Protein AF-A0A9D6YRS5-F1 (afdb_monomer_lite)

Sequence (50 aa):
MRRLLLLRHGKADRHSAGGDRQRPLTRRGMEDARRRGEYLRDANIVPGLA

pLDDT: mean 93.32, std 7.05, range [58.06, 98.5]

Structure (mmCIF, N/CA/C/O backbone):
data_AF-A0A9D6YRS5-F1
#
_entry.id   AF-A0A9D6YRS5-F1
#
loop_
_atom_site.group_PDB
_atom_site.id
_atom_site.type_symbol
_atom_site.label_atom_id
_atom_site.label_alt_id
_atom_site.label_comp_id
_atom_site.label_asym_id
_atom_site.label_entity_id
_atom_site.label_seq_id
_atom_site.pdbx_PDB_ins_code
_atom_site.Cartn_x
_atom_site.Cartn_y
_atom_site.Cartn_z
_atom_site.occupancy
_atom_site.B_iso_or_equiv
_atom_site.auth_seq_id
_atom_site.auth_comp_id
_atom_site.auth_asym_id
_atom_site.auth_atom_id
_atom_site.pdbx_PDB_model_num
ATOM 1 N N . MET A 1 1 ? -12.768 -5.914 20.287 1.00 84.00 1 MET A N 1
ATOM 2 C CA . MET A 1 1 ? -12.679 -6.744 19.061 1.00 84.00 1 MET A CA 1
ATOM 3 C C . MET A 1 1 ? -11.430 -6.352 18.288 1.00 84.00 1 MET A C 1
ATOM 5 O O . MET A 1 1 ? -11.220 -5.160 18.103 1.00 84.00 1 MET A O 1
ATOM 9 N N . ARG A 1 2 ? -1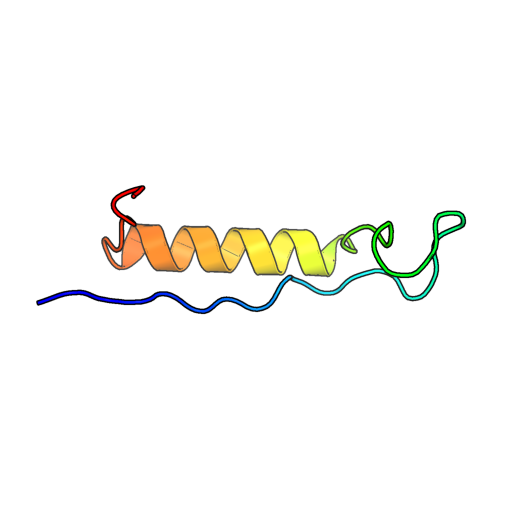0.587 -7.308 17.879 1.00 86.81 2 ARG A N 1
ATOM 10 C CA . ARG A 1 2 ? -9.376 -7.031 17.081 1.00 86.81 2 ARG A CA 1
ATOM 11 C C . ARG A 1 2 ? -9.696 -7.178 15.591 1.00 86.81 2 ARG A C 1
ATOM 13 O O . ARG A 1 2 ? -10.441 -8.080 15.221 1.00 86.81 2 ARG A O 1
ATOM 20 N N . ARG A 1 3 ? -9.152 -6.295 14.753 1.00 89.38 3 ARG A N 1
ATOM 21 C CA . ARG A 1 3 ? -9.304 -6.324 13.289 1.00 89.38 3 ARG A CA 1
ATOM 22 C C . ARG A 1 3 ? -7.928 -6.521 12.657 1.00 89.38 3 ARG A C 1
ATOM 24 O O . ARG A 1 3 ? -6.987 -5.846 13.058 1.00 89.38 3 ARG A O 1
ATOM 31 N N . LEU A 1 4 ? -7.828 -7.418 11.678 1.00 91.88 4 LEU A N 1
ATOM 32 C CA . LEU A 1 4 ? -6.617 -7.646 10.887 1.00 91.88 4 LEU A CA 1
ATOM 33 C C . LEU A 1 4 ? -6.824 -7.098 9.472 1.00 91.88 4 LEU A C 1
ATOM 35 O O . LEU A 1 4 ? -7.822 -7.409 8.826 1.00 91.88 4 LEU A O 1
ATOM 39 N N . LEU A 1 5 ? -5.880 -6.289 8.999 1.00 91.88 5 LEU A N 1
ATOM 40 C CA . LEU A 1 5 ? -5.857 -5.757 7.639 1.00 91.88 5 LEU A CA 1
ATOM 41 C C . LEU A 1 5 ? -4.839 -6.552 6.821 1.00 91.88 5 LEU A C 1
ATOM 43 O O . LEU A 1 5 ? -3.653 -6.541 7.136 1.00 91.88 5 LEU A O 1
ATOM 47 N N . LEU A 1 6 ? -5.299 -7.232 5.770 1.00 93.88 6 LEU A N 1
ATOM 48 C CA . LEU A 1 6 ? -4.438 -7.936 4.821 1.00 93.88 6 LEU A CA 1
ATOM 49 C C . LEU A 1 6 ? -4.426 -7.172 3.500 1.00 93.88 6 LEU A C 1
ATOM 51 O O . LEU A 1 6 ? -5.475 -6.925 2.907 1.00 93.88 6 LEU A O 1
ATOM 55 N N . LEU A 1 7 ? -3.236 -6.799 3.038 1.00 93.88 7 LEU A N 1
ATOM 56 C CA . LEU A 1 7 ? -3.045 -6.038 1.808 1.00 93.88 7 LEU A CA 1
ATOM 57 C C . LEU A 1 7 ? -2.046 -6.764 0.912 1.00 93.88 7 LEU A C 1
ATOM 59 O O . LEU A 1 7 ? -1.000 -7.224 1.367 1.00 93.88 7 LEU A O 1
ATOM 63 N N . ARG A 1 8 ? -2.348 -6.827 -0.386 1.00 95.50 8 ARG A N 1
ATOM 64 C CA . ARG A 1 8 ? -1.372 -7.221 -1.405 1.00 95.50 8 ARG A CA 1
ATOM 65 C C . ARG A 1 8 ? -0.608 -5.979 -1.859 1.00 95.50 8 ARG A C 1
ATOM 67 O O . ARG A 1 8 ? -1.217 -4.929 -2.061 1.00 95.50 8 ARG A O 1
ATOM 74 N N . HIS A 1 9 ? 0.700 -6.112 -2.070 1.00 95.38 9 HIS A N 1
ATOM 75 C CA . HIS A 1 9 ? 1.497 -5.061 -2.701 1.00 95.38 9 HIS A CA 1
ATOM 76 C C . HIS A 1 9 ? 0.956 -4.705 -4.102 1.00 95.38 9 HIS A C 1
ATOM 78 O O . HIS A 1 9 ? 0.317 -5.521 -4.775 1.00 95.38 9 HIS A O 1
ATOM 84 N N . GLY A 1 10 ? 1.227 -3.478 -4.553 1.00 96.75 10 GLY A N 1
ATOM 85 C CA . GLY A 1 10 ? 0.898 -3.042 -5.911 1.00 96.75 10 GLY A CA 1
ATOM 86 C C . GLY A 1 10 ? 1.683 -3.813 -6.976 1.00 96.75 10 GLY A C 1
ATOM 87 O O . GLY A 1 10 ? 2.595 -4.579 -6.673 1.00 96.75 10 GLY A O 1
ATOM 88 N N . LYS A 1 11 ? 1.368 -3.613 -8.257 1.00 97.88 11 LYS A N 1
ATOM 89 C CA . LYS A 1 11 ? 2.109 -4.266 -9.347 1.00 97.88 11 LYS A CA 1
ATOM 90 C C . LYS A 1 11 ? 3.616 -3.964 -9.273 1.00 97.88 11 LYS A C 1
ATOM 92 O O . LYS A 1 11 ? 4.016 -2.814 -9.457 1.00 97.88 11 LYS A O 1
ATOM 97 N N . ALA A 1 12 ? 4.423 -5.005 -9.084 1.00 97.69 12 ALA A N 1
ATOM 98 C CA . ALA A 1 12 ? 5.880 -4.947 -9.165 1.00 97.69 12 ALA A CA 1
ATOM 99 C C . ALA A 1 12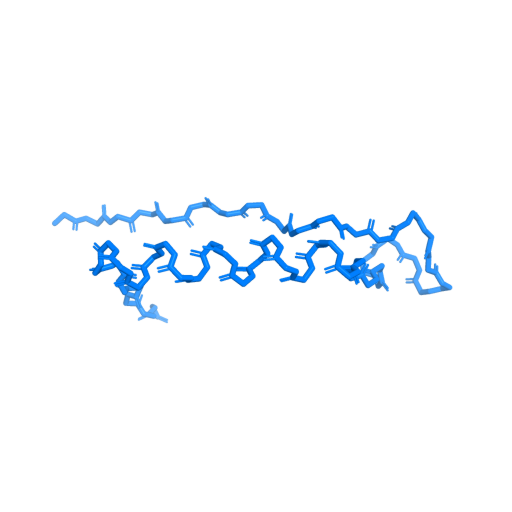 ? 6.374 -5.157 -10.603 1.00 97.69 12 ALA A C 1
ATOM 101 O O . ALA A 1 12 ? 5.666 -5.745 -11.431 1.00 97.69 12 ALA A O 1
ATOM 102 N N . ASP A 1 13 ? 7.574 -4.663 -10.893 1.00 97.06 13 ASP A N 1
ATOM 103 C CA . ASP A 1 13 ? 8.276 -4.973 -12.133 1.00 97.06 13 ASP A CA 1
ATOM 104 C C . ASP A 1 13 ? 8.565 -6.468 -12.253 1.00 97.06 13 ASP A C 1
ATOM 106 O O . ASP A 1 13 ? 8.584 -7.206 -11.267 1.00 97.06 13 ASP A O 1
ATOM 110 N N . ARG A 1 14 ? 8.761 -6.946 -13.486 1.00 93.00 14 ARG A N 1
ATOM 111 C CA . ARG A 1 14 ? 8.982 -8.379 -13.730 1.00 93.00 14 ARG A CA 1
ATOM 112 C C . ARG A 1 14 ? 10.372 -8.827 -13.267 1.00 93.00 14 ARG A C 1
ATOM 114 O O . ARG A 1 14 ? 10.495 -9.934 -12.747 1.00 93.00 14 ARG A O 1
ATOM 121 N N . HIS A 1 15 ? 11.380 -7.969 -13.418 1.00 92.00 15 HIS A N 1
ATOM 122 C CA . HIS A 1 15 ? 12.783 -8.278 -13.148 1.00 92.00 15 HIS A CA 1
ATOM 123 C C . HIS A 1 15 ? 13.457 -7.163 -12.346 1.00 92.00 15 HIS A C 1
ATOM 125 O O . HIS A 1 15 ? 13.098 -5.995 -12.462 1.00 92.00 15 HIS A O 1
ATOM 131 N N . SER A 1 16 ? 14.446 -7.541 -11.541 1.00 92.69 16 SER A N 1
ATOM 132 C CA . SER A 1 16 ? 15.371 -6.639 -10.856 1.00 92.69 16 SER A CA 1
ATOM 133 C C . SER A 1 16 ? 16.719 -7.339 -10.739 1.00 92.69 16 SER A C 1
ATOM 135 O O . SER A 1 16 ? 16.759 -8.554 -10.532 1.00 92.69 16 SER A O 1
ATOM 137 N N . ALA A 1 17 ? 17.813 -6.583 -10.861 1.00 89.62 17 ALA A N 1
ATOM 138 C CA . ALA A 1 17 ? 19.169 -7.111 -10.704 1.00 89.62 17 ALA A CA 1
ATOM 139 C C . ALA A 1 17 ? 19.392 -7.727 -9.310 1.00 89.62 17 ALA A C 1
ATOM 141 O O . ALA A 1 17 ? 20.149 -8.680 -9.165 1.00 89.62 17 ALA A O 1
ATOM 142 N N . GLY A 1 18 ? 18.679 -7.230 -8.295 1.00 91.94 18 GLY A N 1
ATOM 143 C CA . GLY A 1 18 ? 18.740 -7.727 -6.920 1.00 91.94 18 GLY A CA 1
ATOM 144 C C . GLY A 1 18 ? 17.805 -8.902 -6.607 1.00 91.94 18 GLY A C 1
ATOM 145 O O . GLY A 1 18 ? 17.615 -9.244 -5.439 1.00 91.94 18 GLY A O 1
ATOM 146 N N . GLY A 1 19 ? 17.182 -9.502 -7.626 1.00 92.38 19 GLY A N 1
ATOM 147 C CA . GLY A 1 19 ? 16.253 -10.621 -7.472 1.00 92.38 19 GLY A CA 1
ATOM 148 C C . GLY A 1 19 ? 14.836 -10.216 -7.049 1.00 92.38 19 GLY A C 1
ATOM 149 O O . GLY A 1 19 ? 14.468 -9.041 -7.026 1.00 92.38 19 GLY A O 1
ATOM 150 N N . ASP A 1 20 ? 14.015 -11.221 -6.729 1.00 92.50 20 ASP A N 1
ATOM 151 C CA . ASP A 1 20 ? 12.555 -11.089 -6.586 1.00 92.50 20 ASP A CA 1
ATOM 152 C C . ASP A 1 20 ? 12.117 -10.042 -5.548 1.00 92.50 20 ASP A C 1
ATOM 154 O O . ASP A 1 20 ? 11.222 -9.237 -5.818 1.00 92.50 20 ASP A O 1
ATOM 158 N N . ARG A 1 21 ? 12.797 -10.012 -4.392 1.00 92.44 21 ARG A N 1
ATOM 159 C CA . ARG A 1 21 ? 12.493 -9.098 -3.276 1.00 92.44 21 ARG A CA 1
ATOM 160 C C . ARG A 1 21 ? 12.830 -7.642 -3.575 1.00 92.44 21 ARG A C 1
ATOM 162 O O . ARG A 1 21 ? 12.273 -6.755 -2.943 1.00 92.44 21 ARG A O 1
ATOM 169 N N . GLN A 1 22 ? 13.745 -7.404 -4.509 1.00 95.31 22 GLN A N 1
ATOM 170 C CA . GLN A 1 22 ? 14.193 -6.064 -4.880 1.00 95.31 22 GLN A CA 1
ATOM 171 C C . GLN A 1 22 ? 13.486 -5.555 -6.141 1.00 95.31 22 GLN A C 1
ATOM 173 O O . GLN A 1 22 ? 13.942 -4.592 -6.758 1.00 95.31 22 GLN A O 1
ATOM 178 N N . ARG A 1 23 ? 12.400 -6.208 -6.577 1.00 96.75 23 ARG A N 1
ATOM 179 C CA . ARG A 1 23 ? 11.594 -5.717 -7.698 1.00 96.75 23 ARG A CA 1
ATOM 180 C C . ARG A 1 23 ? 10.852 -4.457 -7.261 1.00 96.75 23 ARG A C 1
ATOM 182 O O . ARG A 1 23 ? 10.033 -4.539 -6.342 1.00 96.75 23 ARG A O 1
ATOM 189 N N . PRO A 1 24 ? 11.119 -3.301 -7.890 1.00 96.75 24 PRO A N 1
ATOM 190 C CA . PRO A 1 24 ? 10.415 -2.081 -7.544 1.00 96.75 24 PRO A CA 1
ATOM 191 C C . PRO A 1 24 ? 8.938 -2.199 -7.926 1.00 96.75 24 PRO A C 1
ATOM 193 O O . PRO A 1 24 ? 8.541 -3.007 -8.773 1.00 96.75 24 PRO A O 1
ATOM 196 N N . LEU A 1 25 ? 8.104 -1.366 -7.309 1.00 97.62 25 LEU A N 1
ATOM 197 C CA . LEU A 1 25 ? 6.752 -1.161 -7.802 1.00 97.62 25 LEU A CA 1
ATOM 198 C C . LEU A 1 25 ? 6.806 -0.409 -9.132 1.00 97.62 25 LEU A C 1
ATOM 200 O O . LEU A 1 25 ? 7.474 0.614 -9.260 1.00 97.62 25 LEU A O 1
ATOM 204 N N . THR A 1 26 ? 6.030 -0.881 -10.103 1.00 97.88 26 THR A N 1
ATOM 205 C CA . THR A 1 26 ? 5.756 -0.105 -11.317 1.00 97.88 26 THR A CA 1
ATOM 206 C C . THR A 1 26 ? 5.026 1.187 -10.948 1.00 97.88 26 THR A C 1
ATOM 208 O O . THR A 1 26 ? 4.350 1.246 -9.917 1.00 97.88 26 THR A O 1
ATOM 211 N N . ARG A 1 27 ? 5.027 2.193 -11.834 1.00 98.06 27 ARG A N 1
ATOM 212 C CA . ARG A 1 27 ? 4.203 3.407 -11.655 1.00 98.06 27 ARG A CA 1
ATOM 213 C C . ARG A 1 27 ? 2.741 3.076 -11.322 1.00 98.06 27 ARG A C 1
ATOM 215 O O . ARG A 1 27 ? 2.180 3.621 -10.378 1.00 98.06 27 ARG A O 1
ATOM 222 N N . ARG A 1 28 ? 2.148 2.110 -12.037 1.00 98.12 28 ARG A N 1
ATOM 223 C CA . ARG A 1 28 ? 0.789 1.618 -11.755 1.00 98.12 28 ARG A CA 1
ATOM 224 C C . ARG A 1 28 ? 0.674 1.014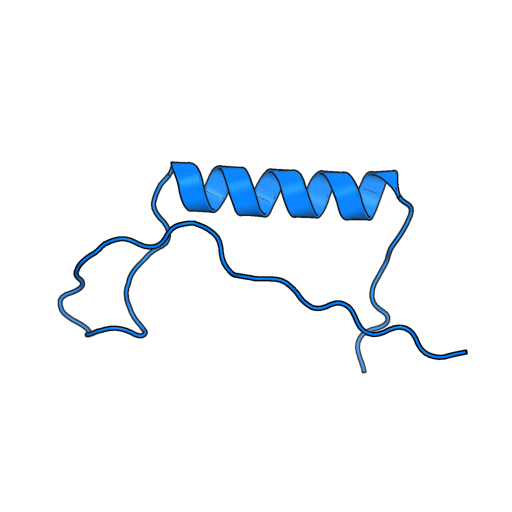 -10.353 1.00 98.12 28 ARG A C 1
ATOM 226 O O . ARG A 1 28 ? -0.311 1.264 -9.671 1.00 98.12 28 ARG A O 1
ATOM 233 N N . GLY A 1 29 ? 1.663 0.231 -9.925 1.00 98.44 29 GLY A N 1
ATOM 234 C CA . GLY A 1 29 ? 1.695 -0.352 -8.585 1.00 98.44 29 GLY A CA 1
ATOM 235 C C . GLY A 1 29 ? 1.763 0.697 -7.477 1.00 98.44 29 GLY A C 1
ATOM 236 O O . GLY A 1 29 ? 1.083 0.545 -6.465 1.00 98.44 29 GLY A O 1
ATOM 237 N N . MET A 1 30 ? 2.514 1.779 -7.693 1.00 98.44 30 MET A N 1
ATOM 238 C CA . MET A 1 30 ? 2.551 2.927 -6.781 1.00 98.44 30 MET A CA 1
ATOM 239 C C . MET A 1 30 ? 1.190 3.627 -6.698 1.00 98.44 30 MET A C 1
ATOM 241 O O . MET A 1 30 ? 0.699 3.908 -5.607 1.00 98.44 30 MET A O 1
ATOM 245 N N . GLU A 1 31 ? 0.536 3.859 -7.838 1.00 98.50 31 GLU A N 1
ATOM 246 C CA . GLU A 1 31 ? -0.811 4.441 -7.876 1.00 98.50 31 GLU A CA 1
ATOM 247 C C . GLU A 1 31 ? -1.866 3.535 -7.219 1.00 98.50 31 GLU A C 1
ATOM 249 O O . GLU A 1 31 ? -2.742 4.030 -6.511 1.00 98.50 31 GLU A O 1
ATOM 254 N N . ASP A 1 32 ? -1.779 2.216 -7.424 1.00 98.19 32 ASP A N 1
ATOM 255 C CA . ASP A 1 32 ? -2.637 1.228 -6.763 1.00 98.19 32 ASP A CA 1
ATOM 256 C C . ASP A 1 32 ? -2.476 1.302 -5.238 1.00 98.19 32 ASP A C 1
ATOM 258 O O . ASP A 1 32 ? -3.473 1.369 -4.519 1.00 98.19 32 ASP A O 1
ATOM 262 N N . ALA A 1 33 ? -1.234 1.343 -4.743 1.00 97.94 33 ALA A N 1
ATOM 263 C CA . ALA A 1 33 ? -0.947 1.474 -3.316 1.00 97.94 33 ALA A CA 1
ATOM 264 C C . ALA A 1 33 ? -1.501 2.790 -2.742 1.00 97.94 33 ALA A C 1
ATOM 266 O O . ALA A 1 33 ? -2.155 2.778 -1.697 1.00 97.94 33 ALA A O 1
ATOM 267 N N . ARG A 1 34 ? -1.325 3.908 -3.462 1.00 98.06 34 ARG A N 1
ATOM 268 C CA . ARG A 1 34 ? -1.863 5.222 -3.077 1.00 98.06 34 ARG A CA 1
ATOM 269 C C . ARG A 1 34 ? -3.386 5.194 -2.938 1.00 98.06 34 ARG A C 1
ATOM 271 O O . ARG A 1 34 ? -3.900 5.591 -1.897 1.00 98.06 34 ARG A O 1
ATOM 278 N N . ARG A 1 35 ? -4.100 4.646 -3.929 1.00 97.81 35 ARG A N 1
ATOM 279 C CA . ARG A 1 35 ? -5.569 4.513 -3.895 1.00 97.81 35 ARG A CA 1
ATOM 280 C C . ARG A 1 35 ? -6.061 3.670 -2.719 1.00 97.81 35 ARG A C 1
ATOM 282 O O . ARG A 1 35 ? -7.112 3.955 -2.154 1.00 97.81 35 ARG A O 1
ATOM 289 N N . ARG A 1 36 ? -5.323 2.620 -2.336 1.00 96.38 36 ARG A N 1
ATOM 290 C CA . ARG A 1 36 ? -5.664 1.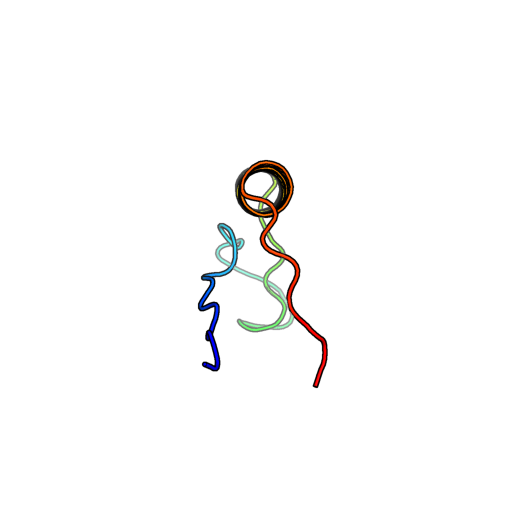829 -1.140 1.00 96.38 36 ARG A CA 1
ATOM 291 C C . ARG A 1 36 ? -5.496 2.638 0.141 1.00 96.38 36 ARG A C 1
ATOM 293 O O . ARG A 1 36 ? -6.352 2.533 1.011 1.00 96.38 36 ARG A O 1
ATOM 300 N N . GLY A 1 37 ? -4.455 3.463 0.236 1.00 95.12 37 GLY A N 1
ATOM 301 C CA . GLY A 1 37 ? -4.286 4.396 1.352 1.00 95.12 37 GLY A CA 1
ATOM 302 C C . GLY A 1 37 ? -5.437 5.400 1.459 1.00 95.12 37 GLY A C 1
ATOM 303 O O . GLY A 1 37 ? -5.985 5.582 2.542 1.00 95.12 37 GLY A O 1
ATOM 304 N N . GLU A 1 38 ? -5.854 5.986 0.333 1.00 97.25 38 GLU A N 1
ATOM 305 C CA . GLU A 1 38 ? -7.010 6.896 0.277 1.00 97.25 38 GLU A CA 1
ATOM 306 C C . GLU A 1 38 ? -8.290 6.210 0.754 1.00 97.25 38 GLU A C 1
ATOM 308 O O . GLU A 1 38 ? -8.960 6.726 1.638 1.00 97.25 38 GLU A O 1
ATOM 313 N N . TYR A 1 39 ? -8.565 4.998 0.266 1.00 96.19 39 TYR A N 1
ATOM 314 C CA . TYR A 1 39 ? -9.715 4.215 0.718 1.00 96.19 39 TYR A CA 1
ATOM 315 C C . TYR A 1 39 ? -9.709 3.973 2.235 1.00 96.19 39 TYR A C 1
ATOM 317 O O . TYR A 1 39 ? -10.741 4.117 2.883 1.00 96.19 39 TYR A O 1
ATOM 325 N N . LEU A 1 40 ? -8.561 3.604 2.818 1.00 95.56 40 LEU A N 1
ATOM 326 C CA . LEU A 1 40 ? -8.467 3.361 4.262 1.00 95.56 40 LEU A CA 1
ATOM 327 C C . LEU A 1 40 ? -8.715 4.638 5.068 1.00 95.56 40 LEU A C 1
ATOM 329 O O . LEU A 1 40 ? -9.427 4.590 6.070 1.00 95.56 40 LEU A O 1
ATOM 333 N N . ARG A 1 41 ? -8.171 5.771 4.612 1.00 95.50 41 ARG A N 1
ATOM 334 C CA . ARG A 1 41 ? -8.413 7.086 5.214 1.00 95.50 41 ARG A CA 1
ATOM 335 C C . ARG A 1 41 ? -9.895 7.451 5.155 1.00 95.50 41 ARG A C 1
ATOM 337 O O . ARG A 1 41 ? -10.472 7.789 6.182 1.00 95.50 41 ARG A O 1
ATOM 344 N N . ASP A 1 42 ? -10.504 7.351 3.978 1.00 97.69 42 ASP A N 1
ATOM 345 C CA . ASP A 1 42 ? -11.898 7.744 3.755 1.00 97.69 42 ASP A CA 1
ATOM 346 C C . ASP A 1 42 ? -12.869 6.825 4.524 1.00 97.69 42 ASP A C 1
ATOM 348 O O . ASP A 1 42 ? -13.908 7.268 5.004 1.00 97.69 42 ASP A O 1
ATOM 352 N N . ALA A 1 43 ? -12.492 5.557 4.732 1.00 96.12 43 ALA A N 1
ATOM 353 C CA . ALA A 1 43 ? -13.215 4.603 5.573 1.00 96.12 43 ALA A CA 1
ATOM 354 C C . ALA A 1 43 ? -12.936 4.753 7.085 1.00 96.12 43 ALA A C 1
ATOM 356 O O . ALA A 1 43 ? -13.426 3.943 7.877 1.00 96.12 43 ALA A O 1
ATOM 357 N N . ASN A 1 44 ? -12.132 5.741 7.496 1.00 94.88 44 ASN A N 1
ATOM 358 C CA . ASN A 1 44 ? -11.676 5.949 8.873 1.00 94.88 44 ASN A CA 1
ATOM 359 C C . ASN A 1 44 ? -11.057 4.683 9.507 1.00 94.88 44 ASN A C 1
ATOM 361 O O . ASN A 1 44 ? -11.302 4.333 10.665 1.00 94.88 44 ASN A O 1
ATOM 365 N N . ILE A 1 45 ? -10.273 3.946 8.717 1.00 93.56 45 ILE A N 1
ATOM 366 C CA . ILE A 1 45 ? -9.559 2.745 9.145 1.00 93.56 45 ILE A CA 1
ATOM 367 C C . ILE A 1 45 ? -8.104 3.124 9.412 1.00 93.56 45 ILE A C 1
ATOM 369 O O . ILE A 1 45 ? -7.282 3.178 8.499 1.00 93.56 45 ILE A O 1
ATOM 373 N N . VAL A 1 46 ? -7.782 3.329 10.686 1.00 90.12 46 VAL A N 1
ATOM 374 C CA . VAL A 1 46 ? -6.411 3.564 11.148 1.00 90.12 46 VAL A CA 1
ATOM 375 C C . VAL A 1 46 ? -5.918 2.310 11.872 1.00 90.12 46 VAL A C 1
ATOM 377 O O . VAL A 1 46 ? -6.508 1.926 12.886 1.00 90.12 46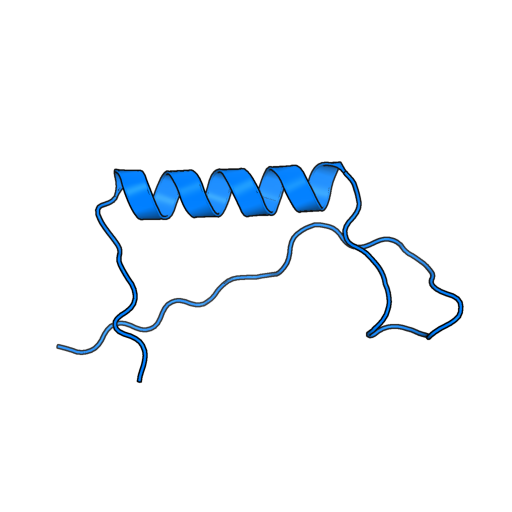 VAL A O 1
ATOM 380 N N . PRO A 1 47 ? -4.874 1.627 11.369 1.00 88.19 47 PRO A N 1
ATOM 381 C CA . PRO A 1 47 ? -4.256 0.535 12.103 1.00 88.19 47 PRO A CA 1
ATOM 382 C C . PRO A 1 47 ? -3.633 1.083 13.389 1.00 88.19 47 PRO A C 1
ATOM 384 O O . PRO A 1 47 ? -2.785 1.971 13.338 1.00 88.19 47 PRO A O 1
ATOM 387 N N . GLY A 1 48 ? -4.029 0.541 14.540 1.00 84.62 48 GLY A N 1
ATOM 388 C CA . GLY A 1 48 ? -3.227 0.690 15.749 1.00 84.62 48 GLY A CA 1
ATOM 389 C C . GLY A 1 48 ? -1.948 -0.113 15.545 1.00 84.62 48 GLY A C 1
ATOM 390 O O . GLY A 1 48 ? -2.026 -1.334 15.404 1.00 84.62 48 GLY A O 1
AT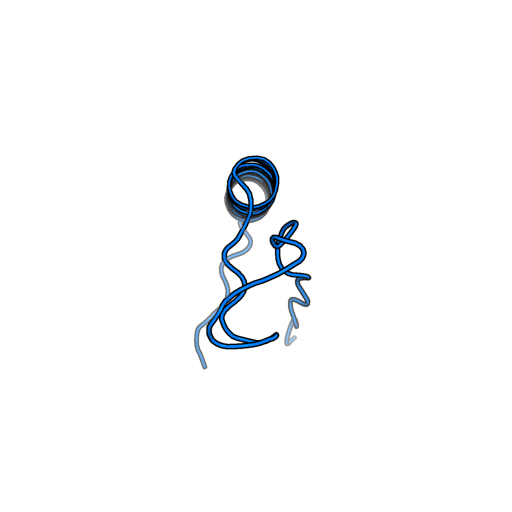OM 391 N N . LEU A 1 49 ? -0.805 0.566 15.438 1.00 70.25 49 LEU A N 1
ATOM 392 C CA . LEU A 1 49 ? 0.500 -0.096 15.465 1.00 70.25 49 LEU A CA 1
ATOM 393 C C . LEU A 1 49 ? 0.590 -0.924 16.757 1.00 70.25 49 LEU A C 1
ATOM 395 O O . LEU A 1 49 ? 0.223 -0.430 17.824 1.00 70.25 49 LEU A O 1
ATOM 399 N N . ALA A 1 50 ? 0.990 -2.188 16.617 1.00 58.06 50 ALA A N 1
ATOM 400 C CA . ALA A 1 50 ? 1.290 -3.077 17.736 1.00 58.06 50 ALA A CA 1
ATOM 401 C C . ALA A 1 50 ? 2.696 -2.800 18.271 1.00 58.06 50 ALA A C 1
ATOM 403 O O . ALA A 1 50 ? 3.572 -2.477 17.434 1.00 58.06 50 ALA A O 1
#

Foldseek 3Di:
DDDDDDDDQFAFDPDDPVPDVPTHHDPRRVVVVVVVVVVCVVVVNDDDDD

Secondary structure (DSSP, 8-state):
-------PPPPBPS--TT-GGGPPBPHHHHHHHHHHHHHHHHTT------

Radius of gyration: 13.85 Å; chains: 1; bounding box: 32×19×33 Å